Protein AF-A0A1Y6M2X5-F1 (afdb_monomer_lite)

Sequence (167 aa):
MFASGDGIFAQLPFIKSLTEDSKRAAIKTRRIKLVWQTEEYHGQLQQWMQSILDDEEVSLELLDISIHIPAEADESNLSKVVEVADSKVRKIGNRLKVIRDIPDVESYVQLEMKEPRRDVAVTVSGFEKLREEVRSQVLATGRLNVQLFELDFQPQRVFQHRGGTAA

Foldseek 3Di:
DEAEACLVVLCVVVVVVVQVCVLVVNDPQQADEYEYEYLADDDPNVVVVVVVLPPPSGDLRHAAYEYEHELPRDVVRVPDPDDDDPDQWDDDHSRYIYGHHDDPLLVVLVVVPPDVPDQEEAEYAEEPVRVVVNVVNQVVVVRPSYHYHYGPHHDYPPPPPPDPPDD

Structure (mmCIF, N/CA/C/O backbone):
data_AF-A0A1Y6M2X5-F1
#
_entry.id   AF-A0A1Y6M2X5-F1
#
loop_
_atom_site.group_PDB
_atom_site.id
_atom_site.type_symbol
_atom_site.label_atom_id
_atom_site.label_alt_id
_atom_site.label_comp_id
_atom_site.label_asym_id
_atom_site.label_entity_id
_atom_site.label_seq_id
_atom_site.pdbx_PDB_ins_code
_atom_site.Cartn_x
_atom_site.Cartn_y
_atom_site.Cartn_z
_atom_site.occupancy
_atom_site.B_iso_or_equiv
_atom_site.auth_seq_id
_atom_site.auth_comp_id
_atom_site.auth_asym_id
_atom_site.auth_atom_id
_atom_site.pdbx_PDB_model_num
ATOM 1 N N . MET A 1 1 ? -2.023 -0.230 0.788 1.00 97.62 1 MET A N 1
ATOM 2 C CA . MET A 1 1 ? -2.371 0.076 -0.614 1.00 97.62 1 MET A CA 1
ATOM 3 C C . MET A 1 1 ? -1.139 -0.198 -1.452 1.00 97.62 1 MET A C 1
ATOM 5 O O . MET A 1 1 ? -0.079 0.328 -1.128 1.00 97.62 1 MET A O 1
ATOM 9 N N . PHE A 1 2 ? -1.259 -1.043 -2.468 1.00 98.06 2 PHE A N 1
ATOM 10 C CA . PHE A 1 2 ? -0.166 -1.437 -3.351 1.00 98.06 2 PHE A CA 1
ATOM 11 C C . PHE A 1 2 ? -0.459 -0.986 -4.780 1.00 98.06 2 PHE A C 1
ATOM 13 O O . PHE A 1 2 ? -1.588 -1.126 -5.259 1.00 98.06 2 PHE A O 1
ATOM 20 N N . ALA A 1 3 ? 0.552 -0.458 -5.463 1.00 96.62 3 ALA A N 1
ATOM 21 C CA . ALA A 1 3 ? 0.432 -0.082 -6.859 1.00 96.62 3 ALA A CA 1
ATOM 22 C C . ALA A 1 3 ? 1.683 -0.395 -7.683 1.00 96.62 3 ALA A C 1
ATOM 24 O O . ALA A 1 3 ? 2.795 -0.363 -7.156 1.00 96.62 3 ALA A O 1
ATOM 25 N N . SER A 1 4 ? 1.508 -0.626 -8.986 1.00 94.50 4 SER A N 1
ATOM 26 C CA . SER A 1 4 ? 2.606 -0.579 -9.964 1.00 94.50 4 SER A CA 1
ATOM 27 C C . SER A 1 4 ? 2.268 0.354 -11.116 1.00 94.50 4 SER A C 1
ATOM 29 O O . SER A 1 4 ? 1.120 0.350 -11.544 1.00 94.50 4 SER A O 1
ATOM 31 N N . GLY A 1 5 ? 3.244 1.098 -11.645 1.00 90.44 5 GLY A N 1
ATOM 32 C CA . GLY A 1 5 ? 3.056 1.975 -12.809 1.00 90.44 5 GLY A CA 1
ATOM 33 C C . GLY A 1 5 ? 1.806 2.851 -12.666 1.00 90.44 5 GLY A C 1
ATOM 34 O O . GLY A 1 5 ? 1.569 3.409 -11.592 1.00 90.44 5 GLY A O 1
ATOM 35 N N . ASP A 1 6 ? 0.966 2.869 -13.702 1.00 90.25 6 ASP A N 1
ATOM 36 C CA . ASP A 1 6 ? -0.293 3.630 -13.753 1.00 90.25 6 ASP A CA 1
ATOM 37 C C . ASP A 1 6 ? -1.371 3.151 -12.772 1.00 90.25 6 ASP A C 1
ATOM 39 O O . ASP A 1 6 ? -2.362 3.842 -12.540 1.00 90.25 6 ASP A O 1
ATOM 43 N N . GLY A 1 7 ? -1.194 1.994 -12.130 1.00 93.44 7 GLY A N 1
ATOM 44 C CA . GLY A 1 7 ? -2.119 1.510 -11.103 1.00 93.44 7 GLY A CA 1
ATOM 45 C C . GLY A 1 7 ? -2.236 2.452 -9.899 1.00 93.44 7 GLY A C 1
ATOM 46 O O . GLY A 1 7 ? -3.212 2.406 -9.150 1.00 93.44 7 GLY A O 1
ATOM 47 N N . ILE A 1 8 ? -1.286 3.380 -9.740 1.00 92.50 8 ILE A N 1
ATOM 48 C CA . ILE A 1 8 ? -1.387 4.463 -8.762 1.00 92.50 8 ILE A CA 1
ATOM 49 C C . ILE A 1 8 ? -2.629 5.332 -8.986 1.00 92.50 8 ILE A C 1
ATOM 51 O O . ILE A 1 8 ? -3.266 5.719 -8.008 1.00 92.50 8 ILE A O 1
ATOM 55 N N . PHE A 1 9 ? -3.042 5.567 -10.238 1.00 90.12 9 PHE A N 1
ATOM 56 C CA . PHE A 1 9 ? -4.207 6.396 -10.566 1.00 90.12 9 PHE A CA 1
ATOM 57 C C . PHE A 1 9 ? -5.510 5.822 -10.013 1.00 90.12 9 PHE A C 1
ATOM 59 O O . PHE A 1 9 ? -6.383 6.581 -9.600 1.00 90.12 9 PHE A O 1
ATOM 66 N N . ALA A 1 10 ? -5.613 4.495 -9.910 1.00 93.25 10 ALA A N 1
ATOM 67 C CA . ALA A 1 10 ? -6.752 3.840 -9.277 1.00 93.25 10 ALA A CA 1
ATOM 68 C C . ALA A 1 10 ? -6.776 4.044 -7.752 1.00 93.25 10 ALA A C 1
ATOM 70 O O . ALA A 1 10 ? -7.839 4.002 -7.145 1.00 93.25 10 ALA A O 1
ATOM 71 N N . GLN A 1 11 ? -5.622 4.289 -7.122 1.00 93.75 11 GLN A N 1
ATOM 72 C CA . GLN A 1 11 ? -5.511 4.507 -5.677 1.00 93.75 11 GLN A CA 1
ATOM 73 C C . GLN A 1 11 ? -5.760 5.971 -5.277 1.00 93.75 11 GLN A C 1
ATOM 75 O O . GLN A 1 11 ? -6.217 6.227 -4.161 1.00 93.75 11 GLN A O 1
ATOM 80 N N . LEU A 1 12 ? -5.469 6.937 -6.161 1.00 90.31 12 LEU A N 1
ATOM 81 C CA . LEU A 1 12 ? -5.507 8.369 -5.825 1.00 90.31 12 LEU A CA 1
ATOM 82 C C . LEU A 1 12 ? -6.857 8.862 -5.286 1.00 90.31 12 LEU A C 1
ATOM 84 O O . LEU A 1 12 ? -6.844 9.581 -4.283 1.00 90.31 12 LEU A O 1
ATOM 88 N N . PRO A 1 13 ? -8.012 8.488 -5.874 1.00 89.81 13 PRO A N 1
ATOM 89 C CA . PRO A 1 13 ? -9.307 8.943 -5.373 1.00 89.81 13 PRO A CA 1
ATOM 90 C C . PRO A 1 13 ? -9.559 8.508 -3.926 1.00 89.81 13 PRO A C 1
ATOM 92 O O . PRO A 1 13 ? -10.070 9.290 -3.127 1.00 89.81 13 PRO A O 1
ATOM 95 N N . PHE A 1 14 ? -9.134 7.293 -3.562 1.00 91.31 14 PHE A N 1
ATOM 96 C CA . PHE A 1 14 ? -9.270 6.777 -2.201 1.00 91.31 14 PHE A CA 1
ATOM 97 C C . PHE A 1 14 ? -8.384 7.536 -1.220 1.00 91.31 14 PHE A C 1
ATOM 99 O O . PHE A 1 14 ? -8.848 7.900 -0.145 1.00 91.31 14 PHE A O 1
ATOM 106 N N . ILE A 1 15 ? -7.126 7.808 -1.587 1.00 90.56 15 ILE A N 1
ATOM 107 C CA . ILE A 1 15 ? -6.214 8.586 -0.735 1.00 90.56 15 ILE A CA 1
ATOM 108 C C . ILE A 1 15 ? -6.806 9.970 -0.484 1.00 90.56 15 ILE A C 1
ATOM 110 O O . ILE A 1 15 ? -6.900 10.372 0.670 1.00 90.56 15 ILE A O 1
ATOM 114 N N . LYS A 1 16 ? -7.268 10.650 -1.542 1.00 87.75 16 LYS A N 1
ATOM 115 C CA . LYS A 1 16 ? -7.876 11.978 -1.438 1.00 87.75 16 LYS A CA 1
ATOM 116 C C . LYS A 1 16 ? -9.102 11.978 -0.519 1.00 87.75 16 LYS A C 1
ATOM 118 O O . LYS A 1 16 ? -9.163 12.793 0.396 1.00 87.75 16 LYS A O 1
ATOM 123 N N . SER A 1 17 ? -10.036 11.044 -0.720 1.00 89.38 17 SER A N 1
ATOM 124 C CA . SER A 1 17 ? -11.224 10.922 0.138 1.00 89.38 17 SER A CA 1
ATOM 125 C C . SER A 1 17 ? -10.831 10.669 1.592 1.00 89.38 17 SER A C 1
ATOM 127 O O . SER A 1 17 ? -11.304 11.356 2.487 1.00 89.38 17 SER A O 1
ATOM 129 N N . LEU A 1 18 ? -9.909 9.733 1.843 1.00 90.69 18 LEU A N 1
ATOM 130 C CA . LEU A 1 18 ? -9.491 9.391 3.202 1.00 90.69 18 LEU A CA 1
ATOM 131 C C . LEU A 1 18 ? -8.777 10.552 3.904 1.00 90.69 18 LEU A C 1
ATOM 133 O O . LEU A 1 18 ? -8.978 10.756 5.100 1.00 90.69 18 LEU A O 1
ATOM 137 N N . THR A 1 19 ? -7.951 11.327 3.199 1.00 88.19 19 THR A N 1
ATOM 138 C CA . THR A 1 19 ? -7.301 12.499 3.797 1.00 88.19 19 THR A CA 1
ATOM 139 C C . THR A 1 19 ? -8.309 13.610 4.082 1.00 88.19 19 THR A C 1
ATOM 141 O O . THR A 1 19 ? -8.271 14.185 5.167 1.00 88.19 19 THR A O 1
ATOM 144 N N . GLU A 1 20 ? -9.247 13.880 3.169 1.00 87.50 20 GLU A N 1
ATOM 145 C CA . GLU A 1 20 ? -10.309 14.880 3.363 1.00 87.50 20 GLU A CA 1
ATOM 146 C C . GLU A 1 20 ? -11.259 14.506 4.511 1.00 87.50 20 GLU A C 1
ATOM 148 O O . GLU A 1 20 ? -11.556 15.336 5.375 1.00 87.50 20 GLU A O 1
ATOM 153 N N . ASP A 1 21 ? -11.691 13.249 4.574 1.00 88.62 21 ASP A N 1
ATOM 154 C CA . ASP A 1 21 ? -12.582 12.766 5.627 1.00 88.62 21 ASP A CA 1
ATOM 155 C C . ASP A 1 21 ? -11.877 12.710 6.988 1.00 88.62 21 ASP A C 1
ATOM 157 O O . ASP A 1 21 ? -12.491 12.983 8.025 1.00 88.62 21 ASP A O 1
ATOM 161 N N . SER A 1 22 ? -10.572 12.411 7.007 1.00 86.62 22 SER A N 1
ATOM 162 C CA . SER A 1 22 ? -9.781 12.447 8.239 1.00 86.62 22 SER A CA 1
ATOM 163 C C . SER A 1 22 ? -9.720 13.851 8.831 1.00 86.62 22 SER A C 1
ATOM 165 O O . SER A 1 22 ? -9.841 13.988 10.047 1.00 86.62 22 SER A O 1
ATOM 167 N N . LYS A 1 23 ? -9.567 14.894 8.004 1.00 85.88 23 LYS A N 1
ATOM 168 C CA . LYS A 1 23 ? -9.569 16.296 8.466 1.00 85.88 23 LYS A CA 1
ATOM 169 C C . LYS A 1 23 ? -10.883 16.675 9.147 1.00 85.88 23 LYS A C 1
ATOM 171 O O . LYS A 1 23 ? -10.901 17.469 10.081 1.00 85.88 23 LYS A O 1
ATOM 176 N N . ARG A 1 24 ? -11.990 16.073 8.706 1.00 86.44 24 ARG A N 1
ATOM 177 C CA . ARG A 1 24 ? -13.336 16.278 9.263 1.00 86.44 24 ARG A CA 1
ATOM 178 C C . ARG A 1 24 ? -13.648 15.370 10.458 1.00 86.44 24 ARG A C 1
ATOM 180 O O . ARG A 1 24 ? -14.779 15.391 10.936 1.00 86.44 24 ARG A O 1
ATOM 187 N N . ALA A 1 25 ? -12.691 14.555 10.912 1.00 81.81 25 ALA A N 1
ATOM 188 C CA . ALA A 1 25 ? -12.899 13.490 11.898 1.00 81.81 25 ALA A CA 1
ATOM 189 C C . ALA A 1 25 ? -14.045 12.521 11.524 1.00 81.81 25 ALA A C 1
ATOM 191 O O . ALA A 1 25 ? -14.693 11.937 12.393 1.00 81.81 25 ALA A O 1
ATOM 192 N N . ALA A 1 26 ? -14.297 12.345 10.222 1.00 83.50 26 ALA A N 1
ATOM 193 C CA . ALA A 1 26 ? -15.421 11.574 9.694 1.00 83.50 26 ALA A CA 1
ATOM 194 C C . ALA A 1 26 ? -15.099 10.082 9.488 1.00 83.50 26 ALA A C 1
ATOM 196 O O . ALA A 1 26 ? -15.998 9.287 9.216 1.00 83.50 26 ALA A O 1
ATOM 197 N N . ILE A 1 27 ? -13.833 9.678 9.637 1.00 85.12 27 ILE A N 1
ATOM 198 C CA . ILE A 1 27 ? -13.381 8.291 9.461 1.00 85.12 27 ILE A CA 1
ATOM 199 C C . ILE A 1 27 ? -12.566 7.794 10.653 1.00 85.12 27 ILE A C 1
ATOM 201 O O . ILE A 1 27 ? -11.961 8.560 11.397 1.00 85.12 27 ILE A O 1
ATOM 205 N N . LYS A 1 28 ? -12.518 6.466 10.808 1.00 86.19 28 LYS A N 1
ATOM 206 C CA . LYS A 1 28 ? -11.712 5.776 11.831 1.00 86.19 28 LYS A CA 1
ATOM 207 C C . LYS A 1 28 ? -10.322 5.364 11.336 1.00 86.19 28 LYS A C 1
ATOM 209 O O . LYS A 1 28 ? -9.555 4.792 12.110 1.00 86.19 28 LYS A O 1
ATOM 214 N N . THR A 1 29 ? -10.008 5.595 10.061 1.00 88.00 29 THR A N 1
ATOM 215 C CA . THR A 1 29 ? -8.720 5.225 9.465 1.00 88.00 29 THR A CA 1
ATOM 216 C C . THR A 1 29 ? -7.598 5.962 10.180 1.00 88.00 29 THR A C 1
ATOM 218 O O . THR A 1 29 ? -7.538 7.184 10.151 1.00 88.00 29 THR A O 1
ATOM 221 N N . ARG A 1 30 ? -6.710 5.208 10.833 1.00 87.12 30 ARG A N 1
ATOM 222 C CA . ARG A 1 30 ? -5.606 5.779 11.623 1.00 87.12 30 ARG A CA 1
ATOM 223 C C . ARG A 1 30 ? -4.314 5.937 10.836 1.00 87.12 30 ARG A C 1
ATOM 225 O O . ARG A 1 30 ? -3.503 6.783 11.175 1.00 87.12 30 ARG A O 1
ATOM 232 N N . ARG A 1 31 ? -4.108 5.088 9.828 1.00 91.38 31 ARG A N 1
ATOM 233 C CA . ARG A 1 31 ? -2.889 5.068 9.020 1.00 91.38 31 ARG A CA 1
ATOM 234 C C . ARG A 1 31 ? -3.139 4.413 7.669 1.00 91.38 31 ARG A C 1
ATOM 236 O O . ARG A 1 31 ? -3.794 3.374 7.585 1.00 91.38 31 ARG A O 1
ATOM 243 N N . ILE A 1 32 ? -2.562 5.020 6.646 1.00 93.44 32 ILE A N 1
ATOM 244 C CA . ILE A 1 32 ? -2.607 4.682 5.234 1.00 93.44 32 ILE A CA 1
ATOM 245 C C . ILE A 1 32 ? -1.164 4.454 4.810 1.00 93.44 32 ILE A C 1
ATOM 247 O O . ILE A 1 32 ? -0.337 5.367 4.820 1.00 93.44 32 ILE A O 1
ATOM 251 N N . LYS A 1 33 ? -0.864 3.212 4.434 1.00 95.31 33 LYS A N 1
ATOM 252 C CA . LYS A 1 33 ? 0.422 2.845 3.855 1.00 95.31 33 LYS A CA 1
ATOM 253 C C . LYS A 1 33 ? 0.266 2.665 2.352 1.00 95.31 33 LYS A C 1
ATOM 255 O O . LYS A 1 33 ? -0.435 1.744 1.920 1.00 95.31 33 LYS A O 1
ATOM 260 N N . LEU A 1 34 ? 0.919 3.519 1.569 1.00 95.75 34 LEU A N 1
ATOM 261 C CA . LEU A 1 34 ? 1.020 3.386 0.118 1.00 95.75 34 LEU A CA 1
ATOM 262 C C . LEU A 1 34 ? 2.400 2.837 -0.254 1.00 95.75 34 LEU A C 1
ATOM 264 O O . LEU A 1 34 ? 3.426 3.412 0.104 1.00 95.75 34 LEU A O 1
ATOM 268 N N . VAL A 1 35 ? 2.413 1.738 -1.000 1.00 96.88 35 VAL A N 1
ATOM 269 C CA . VAL A 1 35 ? 3.607 1.148 -1.607 1.00 96.88 35 VAL A CA 1
ATOM 270 C C . VAL A 1 35 ? 3.409 1.178 -3.115 1.00 96.88 35 VAL A C 1
ATOM 272 O O . VAL A 1 35 ? 2.483 0.552 -3.625 1.00 96.88 35 VAL A O 1
ATOM 275 N N . TRP A 1 36 ? 4.246 1.921 -3.827 1.00 95.12 36 TRP A N 1
ATOM 276 C CA . TRP A 1 36 ? 4.115 2.124 -5.265 1.00 95.12 36 TRP A CA 1
ATOM 277 C C . TRP A 1 36 ? 5.415 1.770 -5.975 1.00 95.12 36 TRP A C 1
ATOM 279 O O . TRP A 1 36 ? 6.442 2.392 -5.731 1.00 95.12 36 TRP A O 1
ATOM 289 N N . GLN A 1 37 ? 5.374 0.769 -6.848 1.00 93.75 37 GLN A N 1
ATOM 290 C CA . GLN A 1 37 ? 6.490 0.401 -7.709 1.00 93.75 37 GLN A CA 1
ATOM 291 C C . GLN A 1 37 ? 6.376 1.116 -9.058 1.00 93.75 37 GLN A C 1
ATOM 293 O O . GLN A 1 37 ? 5.393 0.928 -9.770 1.00 93.75 37 GLN A O 1
ATOM 298 N N . THR A 1 38 ? 7.377 1.893 -9.452 1.00 89.44 38 THR A N 1
ATOM 299 C CA . THR A 1 38 ? 7.361 2.600 -10.738 1.00 89.44 38 THR A CA 1
ATOM 300 C C . THR A 1 38 ? 8.758 2.734 -11.326 1.00 89.44 38 THR A C 1
ATOM 302 O O . THR A 1 38 ? 9.741 2.822 -10.595 1.00 89.44 38 THR A O 1
ATOM 305 N N . GLU A 1 39 ? 8.833 2.743 -12.653 1.00 83.75 39 GLU A N 1
ATOM 306 C CA . GLU A 1 39 ? 10.046 3.084 -13.408 1.00 83.75 39 GLU A CA 1
ATOM 307 C C . GLU A 1 39 ? 10.109 4.596 -13.683 1.00 83.75 39 GLU A C 1
ATOM 309 O O . GLU A 1 39 ? 11.180 5.148 -13.919 1.00 83.75 39 GLU A O 1
ATOM 314 N N . GLU A 1 40 ? 8.969 5.286 -13.574 1.00 72.00 40 GLU A N 1
ATOM 315 C CA . GLU A 1 40 ? 8.829 6.705 -13.875 1.00 72.00 40 GLU A CA 1
ATOM 316 C C . GLU A 1 40 ? 8.240 7.460 -12.676 1.00 72.00 40 GLU A C 1
ATOM 318 O O . GLU A 1 40 ? 7.159 7.142 -12.172 1.00 72.00 40 GLU A O 1
ATOM 323 N N . TYR A 1 41 ? 8.961 8.484 -12.215 1.00 69.62 41 TYR A N 1
ATOM 324 C CA . TYR A 1 41 ? 8.491 9.448 -11.219 1.00 69.62 41 TYR A CA 1
ATOM 325 C C . TYR A 1 41 ? 8.720 10.865 -11.751 1.00 69.62 41 TYR A C 1
ATOM 327 O O . TYR A 1 41 ? 9.746 11.487 -11.478 1.00 69.62 41 TYR A O 1
ATOM 335 N N . HIS A 1 42 ? 7.783 11.367 -12.559 1.00 67.69 42 HIS A N 1
ATOM 336 C CA . HIS A 1 42 ? 7.891 12.691 -13.178 1.00 67.69 42 HIS A CA 1
ATOM 337 C C . HIS A 1 42 ? 6.531 13.392 -13.329 1.00 67.69 42 HIS A C 1
ATOM 339 O O . HIS A 1 42 ? 5.466 12.828 -13.063 1.00 67.69 42 HIS A O 1
ATOM 345 N N . GLY A 1 43 ? 6.583 14.669 -13.717 1.00 70.88 43 GLY A N 1
ATOM 346 C CA . GLY A 1 43 ? 5.427 15.440 -14.175 1.00 70.88 43 GLY A CA 1
ATOM 347 C C . GLY A 1 43 ? 4.308 15.595 -13.141 1.00 70.88 43 GLY A C 1
ATOM 348 O O . GLY A 1 43 ? 4.531 16.022 -12.006 1.00 70.88 43 GLY A O 1
ATOM 349 N N . GLN A 1 44 ? 3.081 15.266 -13.556 1.00 69.25 44 GLN A N 1
ATOM 350 C CA . GLN A 1 44 ? 1.867 15.442 -12.748 1.00 69.25 44 GLN A CA 1
ATOM 351 C C . GLN A 1 44 ? 1.870 14.593 -11.471 1.00 69.25 44 GLN A C 1
ATOM 353 O O . GLN A 1 44 ? 1.347 15.030 -10.449 1.00 69.25 44 GLN A O 1
ATOM 358 N N . LEU A 1 45 ? 2.493 13.410 -11.494 1.00 72.75 45 LEU A N 1
ATOM 359 C CA . LEU A 1 45 ? 2.596 12.542 -10.318 1.00 72.75 45 LEU A CA 1
ATOM 360 C C . LEU A 1 45 ? 3.456 13.180 -9.230 1.00 72.75 45 LEU A C 1
ATOM 362 O O . LEU A 1 45 ? 3.095 13.128 -8.057 1.00 72.75 45 LEU A O 1
ATOM 366 N N . GLN A 1 46 ? 4.551 13.837 -9.615 1.00 75.19 46 GLN A N 1
ATOM 367 C CA . GLN A 1 46 ? 5.389 14.575 -8.676 1.00 75.19 46 GLN A CA 1
ATOM 368 C C . GLN A 1 46 ? 4.648 15.788 -8.100 1.00 75.19 46 GLN A C 1
ATOM 370 O O . GLN A 1 46 ? 4.714 16.017 -6.897 1.00 75.19 46 GLN A O 1
ATOM 375 N N . GLN A 1 47 ? 3.913 16.538 -8.929 1.00 77.88 47 GLN A N 1
ATOM 376 C CA . GLN A 1 47 ? 3.110 17.677 -8.466 1.00 77.88 47 GLN A CA 1
ATOM 377 C C . GLN A 1 47 ? 2.008 17.247 -7.493 1.00 77.88 47 GLN A C 1
ATOM 379 O O . GLN A 1 47 ? 1.833 17.863 -6.444 1.00 77.88 47 GLN A O 1
ATOM 384 N N . TRP A 1 48 ? 1.297 16.162 -7.807 1.00 77.94 48 TRP A N 1
ATOM 385 C CA . TRP A 1 48 ? 0.296 15.587 -6.915 1.00 77.94 48 TRP A CA 1
ATOM 386 C C . TRP A 1 48 ? 0.922 15.119 -5.598 1.00 77.94 48 TRP A C 1
ATOM 388 O O . TRP A 1 48 ? 0.430 15.470 -4.525 1.00 77.94 48 TRP A O 1
ATOM 398 N N . MET A 1 49 ? 2.039 14.390 -5.667 1.00 77.88 49 MET A N 1
ATOM 399 C CA . MET A 1 49 ? 2.758 13.929 -4.481 1.00 77.88 49 MET A CA 1
ATOM 400 C C . MET A 1 49 ? 3.155 15.114 -3.601 1.00 77.88 49 MET A C 1
ATOM 402 O O . MET A 1 49 ? 2.901 15.101 -2.402 1.00 77.88 49 MET A O 1
ATOM 406 N N . GLN A 1 50 ? 3.701 16.166 -4.211 1.00 79.38 50 GLN A N 1
ATOM 407 C CA . GLN A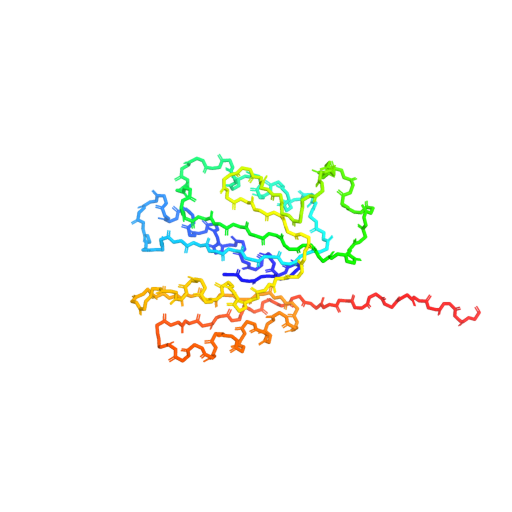 1 50 ? 4.086 17.386 -3.518 1.00 79.38 50 GLN A CA 1
ATOM 408 C C . GLN A 1 50 ? 2.881 18.051 -2.835 1.00 79.38 50 GLN A C 1
ATOM 410 O O . GLN A 1 50 ? 2.959 18.367 -1.655 1.00 79.38 50 GLN A O 1
ATOM 415 N N . SER A 1 51 ? 1.731 18.138 -3.516 1.00 80.62 51 SER A N 1
ATOM 416 C CA . SER A 1 51 ? 0.504 18.704 -2.933 1.00 80.62 51 SER A CA 1
ATOM 417 C C . SER A 1 51 ? 0.022 17.964 -1.682 1.00 80.62 51 SER A C 1
ATOM 419 O O . SER A 1 51 ? -0.495 18.584 -0.760 1.00 80.62 51 SER A O 1
ATOM 421 N N . ILE A 1 52 ? 0.231 16.646 -1.617 1.00 75.19 52 ILE A N 1
ATOM 422 C CA . ILE A 1 52 ? -0.105 15.836 -0.441 1.00 75.19 52 ILE A CA 1
ATOM 423 C C . ILE A 1 52 ? 0.946 15.968 0.657 1.00 75.19 52 ILE A C 1
ATOM 425 O O . ILE A 1 52 ? 0.614 15.877 1.839 1.00 75.19 52 ILE A O 1
ATOM 429 N N . LEU A 1 53 ? 2.218 16.126 0.296 1.00 75.88 53 LEU A N 1
ATOM 430 C CA . LEU A 1 53 ? 3.295 16.320 1.264 1.00 75.88 53 LEU A CA 1
ATOM 431 C C . LEU A 1 53 ? 3.204 17.679 1.958 1.00 75.88 53 LEU A C 1
ATOM 433 O O . LEU A 1 53 ? 3.490 17.746 3.151 1.00 75.88 53 LEU A O 1
ATOM 437 N N . ASP A 1 54 ? 2.761 18.704 1.233 1.00 79.62 54 ASP A N 1
ATOM 438 C CA . ASP A 1 54 ? 2.643 20.080 1.723 1.00 79.62 54 ASP A CA 1
ATOM 439 C C . ASP A 1 54 ? 1.344 20.333 2.509 1.00 79.62 54 ASP A C 1
ATOM 441 O O . ASP A 1 54 ? 1.169 21.393 3.104 1.00 79.62 54 ASP A O 1
ATOM 445 N N . ASP A 1 55 ? 0.424 19.365 2.543 1.00 80.50 55 ASP A N 1
ATOM 446 C CA . ASP A 1 55 ? -0.824 19.478 3.294 1.00 80.50 55 ASP A CA 1
ATOM 447 C C . ASP A 1 55 ? -0.578 19.276 4.804 1.00 80.50 55 ASP A C 1
ATOM 449 O O . ASP A 1 55 ? -0.502 18.141 5.302 1.00 80.50 55 ASP A O 1
ATOM 453 N N . GLU A 1 56 ? -0.422 20.390 5.526 1.00 78.31 56 GLU A N 1
ATOM 454 C CA . GLU A 1 56 ? -0.176 20.440 6.977 1.00 78.31 56 GLU A CA 1
ATOM 455 C C . GLU A 1 56 ? -1.375 19.973 7.817 1.00 78.31 56 GLU A C 1
ATOM 457 O O . GLU A 1 56 ? -1.197 19.526 8.950 1.00 78.31 56 GLU A O 1
ATOM 462 N N . GLU A 1 57 ? -2.595 20.024 7.273 1.00 81.06 57 GLU A N 1
ATOM 463 C CA . GLU A 1 57 ? -3.806 19.597 7.986 1.00 81.06 57 GLU A CA 1
ATOM 464 C C . GLU A 1 57 ? -3.929 18.068 8.059 1.00 81.06 57 GLU A C 1
ATOM 466 O O . GLU A 1 57 ? -4.649 17.522 8.898 1.00 81.06 57 GLU A O 1
ATOM 471 N N . VAL A 1 58 ? -3.241 17.349 7.170 1.00 79.19 58 VAL A N 1
ATOM 472 C CA . VAL A 1 58 ? -3.165 15.889 7.226 1.00 79.19 58 VAL A CA 1
ATOM 473 C C . VAL A 1 58 ? -2.228 15.487 8.368 1.00 79.19 58 VAL A C 1
ATOM 475 O O . VAL A 1 58 ? -1.080 15.914 8.435 1.00 79.19 58 VAL A O 1
ATOM 478 N N . SER A 1 59 ? -2.668 14.614 9.275 1.00 79.25 59 SER A N 1
ATOM 479 C CA . SER A 1 59 ? -1.765 14.115 10.322 1.00 79.25 59 SER A CA 1
ATOM 480 C C . SER A 1 59 ? -0.551 13.408 9.705 1.00 79.25 59 SER A C 1
ATOM 482 O O . SER A 1 59 ? -0.689 12.596 8.788 1.00 79.25 59 SER A O 1
ATOM 484 N N . LEU A 1 60 ? 0.650 13.683 10.226 1.00 76.12 60 LEU A N 1
ATOM 485 C CA . LEU A 1 60 ? 1.891 13.023 9.793 1.00 76.12 60 LEU A CA 1
ATOM 486 C C . LEU A 1 60 ? 1.836 11.497 9.946 1.00 76.12 60 LEU A C 1
ATOM 488 O O . LEU A 1 60 ? 2.490 10.783 9.194 1.00 76.12 60 LEU A O 1
ATOM 492 N N . GLU A 1 61 ? 1.042 11.000 10.891 1.00 82.69 61 GLU A N 1
ATOM 493 C CA . GLU A 1 61 ? 0.879 9.567 11.151 1.00 82.69 61 GLU A CA 1
ATOM 494 C C . GLU A 1 61 ? -0.142 8.906 10.215 1.00 82.69 61 GLU A C 1
ATOM 496 O O . GLU A 1 61 ? -0.148 7.680 10.067 1.00 82.69 61 GLU A O 1
ATOM 501 N N . LEU A 1 62 ? -0.993 9.708 9.561 1.00 89.12 62 LEU A N 1
ATOM 502 C CA . LEU A 1 62 ? -2.063 9.193 8.717 1.00 89.12 62 LEU A CA 1
ATOM 503 C C . LEU A 1 62 ? -1.527 8.614 7.413 1.00 89.12 62 LEU A C 1
ATOM 505 O O . LEU A 1 62 ? -2.068 7.616 6.960 1.00 89.12 62 LEU A O 1
ATOM 509 N N . LEU A 1 63 ? -0.513 9.214 6.789 1.00 90.62 63 LEU A N 1
ATOM 510 C CA . LEU A 1 63 ? -0.093 8.835 5.440 1.00 90.62 63 LEU A CA 1
ATOM 511 C C . LEU A 1 63 ? 1.415 8.610 5.350 1.00 90.62 63 LEU A C 1
ATOM 513 O O . LEU A 1 63 ? 2.211 9.504 5.617 1.00 90.62 63 LEU A O 1
ATOM 517 N N . ASP A 1 64 ? 1.785 7.412 4.908 1.00 91.75 64 ASP A N 1
ATOM 518 C CA . ASP A 1 64 ? 3.163 6.973 4.704 1.00 91.75 64 ASP A CA 1
ATOM 519 C C . ASP A 1 64 ? 3.288 6.357 3.299 1.00 91.75 64 ASP A C 1
ATOM 521 O O . ASP A 1 64 ? 2.620 5.373 2.968 1.00 91.75 64 ASP A O 1
ATOM 525 N N . ILE A 1 65 ? 4.143 6.943 2.463 1.00 91.81 65 ILE A N 1
ATOM 526 C CA . ILE A 1 65 ? 4.298 6.649 1.038 1.00 91.81 65 ILE A CA 1
ATOM 527 C C . ILE A 1 65 ? 5.695 6.098 0.774 1.00 91.81 65 ILE A C 1
ATOM 529 O O . ILE A 1 65 ? 6.710 6.662 1.176 1.00 91.81 65 ILE A O 1
ATOM 533 N N . SER A 1 66 ? 5.756 4.967 0.079 1.00 93.25 66 SER A N 1
ATOM 534 C CA . SER A 1 66 ? 6.995 4.292 -0.312 1.00 93.25 66 SER A CA 1
ATOM 535 C C . SER A 1 66 ? 7.009 4.069 -1.811 1.00 93.25 66 SER A C 1
ATOM 537 O O . SER A 1 66 ? 6.253 3.241 -2.311 1.00 93.25 66 SER A O 1
ATOM 539 N N . ILE A 1 67 ? 7.868 4.801 -2.511 1.00 91.56 67 ILE A N 1
ATOM 540 C CA . ILE A 1 67 ? 8.086 4.645 -3.946 1.00 91.56 67 ILE A CA 1
ATOM 541 C C . ILE A 1 67 ? 9.271 3.710 -4.144 1.00 91.56 67 ILE A C 1
ATOM 543 O O . ILE A 1 67 ? 10.352 3.957 -3.618 1.00 91.56 67 ILE A O 1
ATOM 547 N N . HIS A 1 68 ? 9.054 2.640 -4.889 1.00 92.06 68 HIS A N 1
ATOM 548 C CA . HIS A 1 68 ? 10.026 1.614 -5.220 1.00 92.06 68 HIS A CA 1
ATOM 549 C C . HIS A 1 68 ? 10.405 1.743 -6.691 1.00 92.06 68 HIS A C 1
ATOM 551 O O . HIS A 1 68 ? 9.564 1.556 -7.569 1.00 92.06 68 HIS A O 1
ATOM 557 N N . ILE A 1 69 ? 11.667 2.070 -6.947 1.00 87.25 69 ILE A N 1
ATOM 558 C CA . ILE A 1 69 ? 12.230 2.183 -8.290 1.00 87.25 69 ILE A CA 1
ATOM 559 C C . ILE A 1 69 ? 13.172 0.992 -8.481 1.00 87.25 69 ILE A C 1
ATOM 561 O O . ILE A 1 69 ? 14.179 0.916 -7.769 1.00 87.25 69 ILE A O 1
ATOM 565 N N . PRO A 1 70 ? 12.858 0.038 -9.377 1.00 85.56 70 PRO A N 1
ATOM 566 C CA . PRO A 1 70 ? 13.735 -1.098 -9.641 1.00 85.56 70 PRO A CA 1
ATOM 567 C C . PRO A 1 70 ? 15.133 -0.632 -10.064 1.00 85.56 70 PRO A C 1
ATOM 569 O O . PRO A 1 70 ? 15.260 0.337 -10.805 1.00 85.56 70 PRO A O 1
ATOM 572 N N . ALA A 1 71 ? 16.181 -1.333 -9.626 1.00 73.19 71 ALA A N 1
ATOM 573 C CA . ALA A 1 71 ? 17.565 -0.963 -9.941 1.00 73.19 71 ALA A CA 1
ATOM 574 C C . ALA A 1 71 ? 17.889 -1.007 -11.448 1.00 73.19 71 ALA A C 1
ATOM 576 O O . ALA A 1 71 ? 18.814 -0.340 -11.891 1.00 73.19 71 ALA A O 1
ATOM 577 N N . GLU A 1 72 ? 17.120 -1.776 -12.222 1.00 68.38 72 GLU A N 1
ATOM 578 C CA . GLU A 1 72 ? 17.248 -1.885 -13.681 1.00 68.38 72 GLU A CA 1
ATOM 579 C C . GLU A 1 72 ? 16.522 -0.760 -14.445 1.00 68.38 72 GLU A C 1
ATOM 581 O O . GLU A 1 72 ? 16.575 -0.725 -15.672 1.00 68.38 72 GLU A O 1
ATOM 586 N N . ALA A 1 73 ? 15.825 0.147 -13.747 1.00 63.44 73 ALA A N 1
ATOM 587 C CA . ALA A 1 73 ? 15.175 1.292 -14.376 1.00 63.44 73 ALA A CA 1
ATOM 588 C C . ALA A 1 73 ? 16.224 2.291 -14.900 1.00 63.44 73 ALA A C 1
ATOM 590 O O . ALA A 1 73 ? 17.208 2.588 -14.222 1.00 63.44 73 ALA A O 1
ATOM 591 N N . ASP A 1 74 ? 15.998 2.810 -16.108 1.00 56.72 74 ASP A N 1
ATOM 592 C CA . ASP A 1 74 ? 16.951 3.640 -16.849 1.00 56.72 74 ASP A CA 1
ATOM 593 C C . ASP A 1 74 ? 17.349 4.911 -16.065 1.00 56.72 74 ASP A C 1
ATOM 595 O O . ASP A 1 74 ? 16.514 5.769 -15.753 1.00 56.72 74 ASP A O 1
ATOM 599 N N . GLU A 1 75 ? 18.643 5.052 -15.748 1.00 54.09 75 GLU A N 1
ATOM 600 C CA . GLU A 1 75 ? 19.196 6.186 -14.990 1.00 54.09 75 GLU A CA 1
ATOM 601 C C . GLU A 1 75 ? 18.964 7.544 -15.679 1.00 54.09 75 GLU A C 1
ATOM 603 O O . GLU A 1 75 ? 18.944 8.594 -15.021 1.00 54.09 75 GLU A O 1
ATOM 608 N N . SER A 1 76 ? 18.722 7.537 -16.993 1.00 52.19 76 SER A N 1
ATOM 609 C CA . SER A 1 76 ? 18.413 8.732 -17.786 1.00 52.19 76 SER A CA 1
ATOM 610 C C . SER A 1 76 ? 17.035 9.346 -17.480 1.00 52.19 76 SER A C 1
ATOM 612 O O . SER A 1 76 ? 16.854 10.552 -17.644 1.00 52.19 76 SER A O 1
ATOM 614 N N . ASN A 1 77 ? 16.086 8.563 -16.950 1.00 50.00 77 ASN A N 1
ATOM 615 C CA . ASN A 1 77 ? 14.7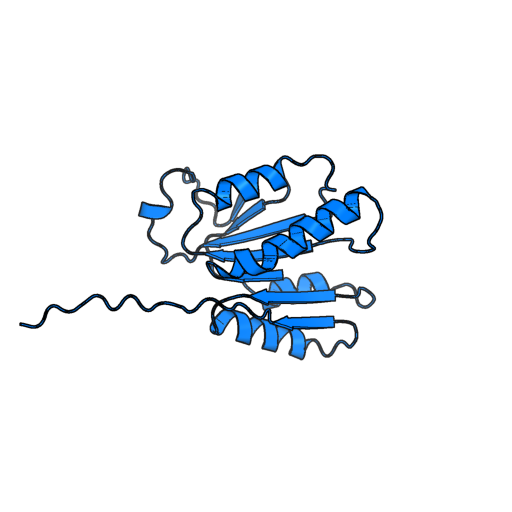67 9.052 -16.516 1.00 50.00 77 ASN A CA 1
ATOM 616 C C . ASN A 1 77 ? 14.745 9.483 -15.039 1.00 50.00 77 ASN A C 1
ATOM 618 O O . ASN A 1 77 ? 13.820 10.161 -14.589 1.00 50.00 77 ASN A O 1
ATOM 622 N N . LEU A 1 78 ? 15.783 9.123 -14.279 1.00 53.31 78 LEU A N 1
ATOM 623 C CA . LEU A 1 78 ? 15.969 9.500 -12.872 1.00 53.31 78 LEU A CA 1
ATOM 624 C C . LEU A 1 78 ? 16.692 10.850 -12.714 1.00 53.31 78 LEU A C 1
ATOM 626 O O . LEU A 1 78 ? 16.650 11.484 -11.650 1.00 53.31 78 LEU A O 1
ATOM 630 N N . SER A 1 79 ? 17.348 11.309 -13.780 1.00 45.81 79 SER A N 1
ATOM 631 C CA . SER A 1 79 ? 18.236 12.469 -13.810 1.00 45.81 79 SER A CA 1
ATOM 632 C C . SER A 1 79 ? 17.465 13.766 -14.070 1.00 45.81 79 SER A C 1
ATOM 634 O O . SER A 1 79 ? 17.449 14.310 -15.168 1.00 45.81 79 SER A O 1
ATOM 636 N N . LYS A 1 80 ? 16.823 14.272 -13.008 1.00 48.72 80 LYS A N 1
ATOM 637 C CA . LYS A 1 80 ? 16.565 15.715 -12.771 1.00 48.72 80 LYS A CA 1
ATOM 638 C C . LYS A 1 80 ? 16.049 16.026 -11.361 1.00 48.72 80 LYS A C 1
ATOM 640 O O . LYS A 1 80 ? 16.100 17.176 -10.946 1.00 48.72 80 LYS A O 1
ATOM 645 N N . VAL A 1 81 ? 15.596 15.020 -10.607 1.00 47.41 81 VAL A N 1
ATOM 646 C CA . VAL A 1 81 ? 15.069 15.195 -9.232 1.00 47.41 81 VAL A CA 1
ATOM 647 C C . VAL A 1 81 ? 15.979 14.550 -8.169 1.00 47.41 81 VAL A C 1
ATOM 649 O O . VAL A 1 81 ? 15.834 14.786 -6.965 1.00 47.41 81 VAL A O 1
ATOM 652 N N . VAL A 1 82 ? 16.943 13.724 -8.587 1.00 49.59 82 VAL A N 1
ATOM 653 C CA . VAL A 1 82 ? 17.702 12.835 -7.699 1.00 49.59 82 VAL A CA 1
ATOM 654 C C . VAL A 1 82 ? 19.198 13.126 -7.794 1.00 49.59 82 VAL A C 1
ATOM 656 O O . VAL A 1 82 ? 19.915 12.465 -8.536 1.00 49.59 82 VAL A O 1
ATOM 659 N N . GLU A 1 83 ? 19.677 1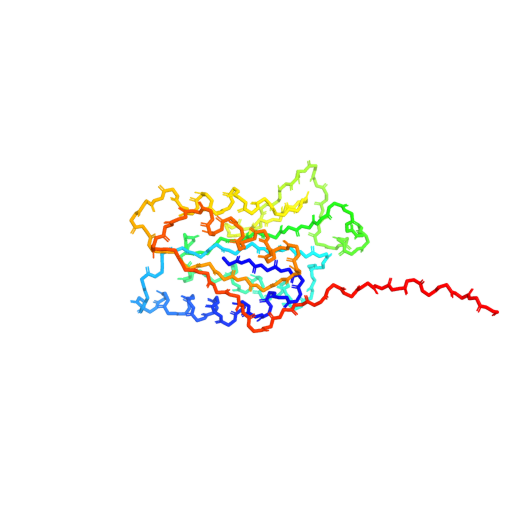4.113 -7.031 1.00 46.59 83 GLU A N 1
ATOM 660 C CA . GLU A 1 83 ? 21.110 14.197 -6.730 1.00 46.59 83 GLU A CA 1
ATOM 661 C C . GLU A 1 83 ? 21.521 12.971 -5.908 1.00 46.59 83 GLU A C 1
ATOM 663 O O . GLU A 1 83 ? 20.882 12.596 -4.919 1.00 46.59 83 GLU A O 1
ATOM 668 N N . VAL A 1 84 ? 22.554 12.305 -6.412 1.00 47.66 84 VAL A N 1
ATOM 669 C CA . VAL A 1 84 ? 23.047 11.006 -5.977 1.00 47.66 84 VAL A CA 1
ATOM 670 C C . VAL A 1 84 ? 23.872 11.187 -4.708 1.00 47.66 84 VAL A C 1
ATOM 672 O O . VAL A 1 84 ? 24.995 11.677 -4.747 1.00 47.66 84 VAL A O 1
ATOM 675 N N . ALA A 1 85 ? 23.317 10.747 -3.584 1.00 42.53 85 ALA A N 1
ATOM 676 C CA . ALA A 1 85 ? 24.098 10.259 -2.459 1.00 42.53 85 ALA A CA 1
ATOM 677 C C . ALA A 1 85 ? 23.765 8.771 -2.297 1.00 42.53 85 ALA A C 1
ATOM 679 O O . ALA A 1 85 ? 22.606 8.389 -2.437 1.00 42.53 85 ALA A O 1
ATOM 680 N N . ASP A 1 86 ? 24.790 7.970 -2.016 1.00 51.75 86 ASP A N 1
ATOM 681 C CA . ASP A 1 86 ? 24.944 6.500 -1.957 1.00 51.75 86 ASP A CA 1
ATOM 682 C C . ASP A 1 86 ? 23.915 5.672 -1.139 1.00 51.75 86 ASP A C 1
ATOM 684 O O . ASP A 1 86 ? 24.183 4.564 -0.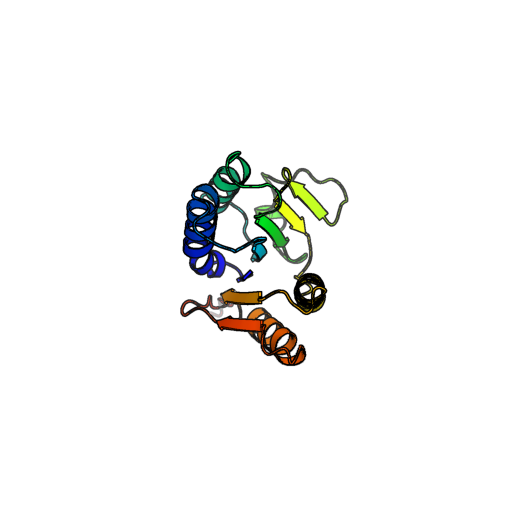679 1.00 51.75 86 ASP A O 1
ATOM 688 N N . SER A 1 87 ? 22.717 6.192 -0.885 1.00 57.56 87 SER A 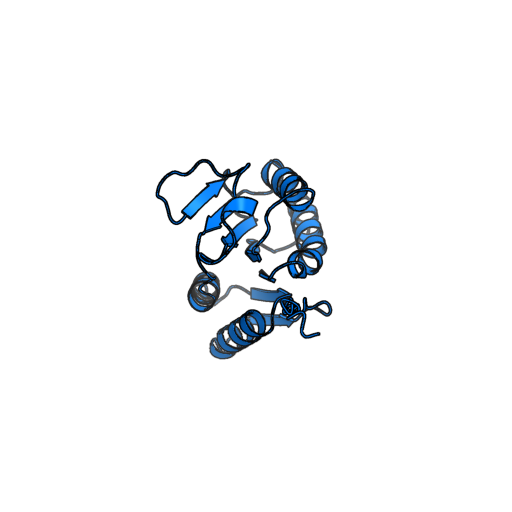N 1
ATOM 689 C CA . SER A 1 87 ? 21.728 5.593 0.009 1.00 57.56 87 SER A CA 1
ATOM 690 C C . SER A 1 87 ? 20.605 4.914 -0.779 1.00 57.56 87 SER A C 1
ATOM 692 O O . SER A 1 87 ? 19.846 5.556 -1.501 1.00 57.56 87 SER A O 1
ATOM 694 N N . LYS A 1 88 ? 20.435 3.600 -0.559 1.00 74.25 88 LYS A N 1
ATOM 695 C CA . LYS A 1 88 ? 19.331 2.764 -1.086 1.00 74.25 88 LYS A CA 1
ATOM 696 C C . LYS A 1 88 ? 17.933 3.338 -0.789 1.00 74.25 88 LYS A C 1
ATOM 698 O O . LYS A 1 88 ? 16.963 2.986 -1.459 1.00 74.25 88 LYS A O 1
ATOM 703 N N . VAL A 1 89 ? 17.828 4.212 0.215 1.00 79.56 89 VAL A N 1
ATOM 704 C CA . VAL A 1 89 ? 16.593 4.863 0.658 1.00 79.56 89 VAL A CA 1
ATOM 705 C C . VAL A 1 89 ? 16.821 6.365 0.810 1.00 79.56 89 VAL A C 1
ATOM 707 O O . VAL A 1 89 ? 17.665 6.781 1.599 1.00 79.56 89 VAL A O 1
ATOM 710 N N . ARG A 1 90 ? 16.003 7.177 0.139 1.00 79.06 90 ARG A N 1
ATOM 711 C CA . ARG A 1 90 ? 15.936 8.634 0.314 1.00 79.06 90 ARG A CA 1
ATOM 712 C C . ARG A 1 90 ? 14.591 9.017 0.919 1.00 79.06 90 ARG A C 1
ATOM 714 O O . ARG A 1 90 ? 13.552 8.608 0.411 1.00 79.06 90 ARG A O 1
ATOM 721 N N . LYS A 1 91 ? 14.592 9.824 1.979 1.00 80.12 91 LYS A N 1
ATOM 722 C CA . LYS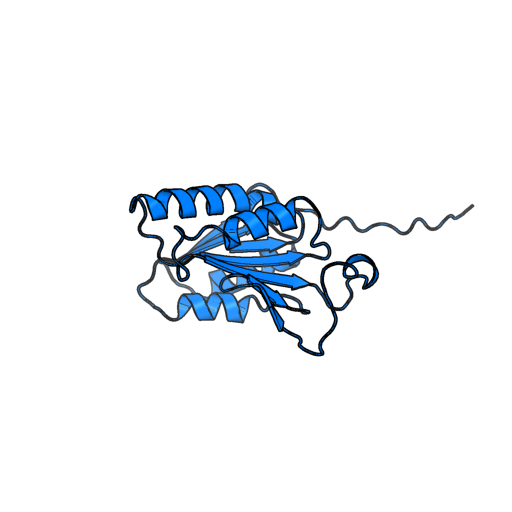 A 1 91 ? 13.368 10.429 2.528 1.00 80.12 91 LYS A CA 1
ATOM 723 C C . LYS A 1 91 ? 13.134 11.802 1.893 1.00 80.12 91 LYS A C 1
ATOM 725 O O . LYS A 1 91 ? 14.085 12.557 1.710 1.00 80.12 91 LYS A O 1
ATOM 730 N N . ILE A 1 92 ? 11.887 12.104 1.553 1.00 75.62 92 ILE A N 1
ATOM 731 C CA . ILE A 1 92 ? 11.426 13.399 1.048 1.00 75.62 92 ILE A CA 1
ATOM 732 C C . ILE A 1 92 ? 10.326 13.868 2.001 1.00 75.62 92 ILE A C 1
ATOM 734 O O . ILE A 1 92 ? 9.261 13.254 2.092 1.00 75.62 92 ILE A O 1
ATOM 738 N N . GLY A 1 93 ? 10.608 14.927 2.760 1.00 75.50 93 GLY A N 1
ATOM 739 C CA . GLY A 1 93 ? 9.757 15.325 3.881 1.00 75.50 93 GLY A CA 1
ATOM 740 C C . GLY A 1 93 ? 9.573 14.188 4.898 1.00 75.50 93 GLY A C 1
ATOM 741 O O . GLY A 1 93 ? 10.439 13.325 5.060 1.00 75.50 93 GLY A O 1
ATOM 742 N N . ASN A 1 94 ? 8.422 14.182 5.573 1.00 77.19 94 ASN A N 1
ATOM 743 C CA . ASN A 1 94 ? 8.133 13.232 6.656 1.00 77.19 94 ASN A CA 1
ATOM 744 C C . ASN A 1 94 ? 7.324 12.003 6.215 1.00 77.19 94 ASN A C 1
ATOM 746 O O . ASN A 1 94 ? 7.314 10.999 6.924 1.00 77.19 94 ASN A O 1
ATOM 750 N N . ARG A 1 95 ? 6.649 12.071 5.060 1.00 83.00 95 ARG A N 1
ATOM 751 C CA . ARG A 1 95 ? 5.680 11.052 4.619 1.00 83.00 95 ARG A CA 1
ATOM 752 C C . ARG A 1 95 ? 6.157 10.222 3.431 1.00 83.00 95 ARG A C 1
ATOM 754 O O . ARG A 1 95 ? 5.620 9.144 3.220 1.00 83.00 95 ARG A O 1
ATOM 761 N N . LEU A 1 96 ? 7.134 10.693 2.652 1.00 86.19 96 LEU A N 1
ATOM 762 C CA . LEU A 1 96 ? 7.578 10.021 1.432 1.00 86.19 96 LEU A CA 1
ATOM 763 C C . LEU A 1 96 ? 8.989 9.452 1.582 1.00 86.19 96 LEU A C 1
ATOM 765 O O . LEU A 1 96 ? 9.926 10.134 1.996 1.00 86.19 96 LEU A O 1
ATOM 769 N N . LYS A 1 97 ? 9.158 8.197 1.169 1.00 88.69 97 LYS A N 1
ATOM 770 C CA . LYS A 1 97 ? 10.465 7.587 0.927 1.00 88.69 97 LYS A CA 1
ATOM 771 C C . LYS A 1 97 ? 10.548 7.004 -0.478 1.00 88.69 97 LYS A C 1
ATOM 773 O O . LYS A 1 97 ? 9.608 6.370 -0.946 1.00 88.69 97 LYS A O 1
ATOM 778 N N . VAL A 1 98 ? 11.693 7.196 -1.117 1.00 86.31 98 VAL A N 1
ATOM 779 C CA . VAL A 1 98 ? 12.064 6.599 -2.401 1.00 86.31 98 VAL A CA 1
ATOM 780 C C . VAL A 1 98 ? 13.118 5.530 -2.133 1.00 86.31 98 VAL A C 1
ATOM 782 O O . VAL A 1 98 ? 14.093 5.784 -1.428 1.00 86.31 98 VAL A O 1
ATOM 785 N N . ILE A 1 99 ? 12.901 4.328 -2.654 1.00 89.06 99 ILE A N 1
ATOM 786 C CA . ILE A 1 99 ? 13.700 3.130 -2.404 1.00 89.06 99 ILE A CA 1
ATOM 787 C C . ILE A 1 99 ? 14.138 2.569 -3.755 1.00 89.06 99 ILE A C 1
ATOM 789 O O . ILE A 1 99 ? 13.294 2.304 -4.610 1.00 89.06 99 ILE A O 1
ATOM 793 N N . ARG A 1 100 ? 15.446 2.374 -3.947 1.00 85.88 100 ARG A N 1
ATOM 794 C CA . ARG A 1 100 ? 16.002 1.740 -5.155 1.00 85.88 100 ARG A CA 1
ATOM 795 C C . ARG A 1 100 ? 15.997 0.220 -5.018 1.00 85.88 100 ARG A C 1
ATOM 797 O O . ARG A 1 100 ? 17.035 -0.395 -4.787 1.00 85.88 100 ARG A O 1
ATOM 804 N N . ASP A 1 101 ? 14.803 -0.358 -5.036 1.00 86.88 101 ASP A N 1
ATOM 805 C CA . ASP A 1 101 ? 14.580 -1.802 -4.995 1.00 86.88 101 ASP A CA 1
ATOM 806 C C . ASP A 1 101 ? 13.128 -2.126 -5.363 1.00 86.88 101 ASP A C 1
ATOM 808 O O . ASP A 1 101 ? 12.256 -1.256 -5.291 1.00 86.88 101 ASP A O 1
ATOM 812 N N . ILE A 1 102 ? 12.846 -3.390 -5.665 1.00 90.00 102 ILE A N 1
ATOM 813 C CA . ILE A 1 102 ? 11.474 -3.900 -5.713 1.00 90.00 102 ILE A CA 1
ATOM 814 C C . ILE A 1 102 ? 10.854 -3.925 -4.301 1.00 90.00 102 ILE A C 1
ATOM 816 O O . ILE A 1 102 ? 11.574 -4.005 -3.302 1.00 90.00 102 ILE A O 1
ATOM 820 N N . PRO A 1 103 ? 9.523 -3.798 -4.174 1.00 93.88 103 PRO A N 1
ATOM 821 C CA . PRO A 1 103 ? 8.870 -3.844 -2.872 1.00 93.88 103 PRO A CA 1
ATOM 822 C C . PRO A 1 103 ? 8.900 -5.254 -2.274 1.00 93.88 103 PRO A C 1
ATOM 824 O O . PRO A 1 103 ? 8.409 -6.199 -2.884 1.00 93.88 103 PRO A O 1
ATOM 827 N N . ASP A 1 104 ? 9.393 -5.368 -1.042 1.00 94.81 104 ASP A N 1
ATOM 828 C CA . ASP A 1 104 ? 9.187 -6.546 -0.195 1.00 94.81 104 ASP A CA 1
ATOM 829 C C . ASP A 1 104 ? 7.768 -6.497 0.393 1.00 94.81 104 ASP A C 1
ATOM 831 O O . ASP A 1 104 ? 7.494 -5.830 1.399 1.00 94.81 104 ASP A O 1
ATOM 835 N N . VAL A 1 105 ? 6.838 -7.146 -0.305 1.00 96.44 105 VAL A N 1
ATOM 836 C CA . VAL A 1 105 ? 5.414 -7.155 0.042 1.00 96.44 105 VAL A CA 1
ATOM 837 C C . VAL A 1 105 ? 5.172 -7.835 1.385 1.00 96.44 105 VAL A C 1
ATOM 839 O O . VAL A 1 105 ? 4.366 -7.331 2.170 1.00 96.44 105 VAL A O 1
ATOM 842 N N . GLU A 1 106 ? 5.868 -8.939 1.666 1.00 95.38 106 GLU A N 1
ATOM 843 C CA . GLU A 1 106 ? 5.732 -9.682 2.919 1.00 95.38 106 GLU A CA 1
ATOM 844 C C . GLU A 1 106 ? 6.040 -8.776 4.108 1.00 95.38 106 GLU A C 1
ATOM 846 O O . GLU A 1 106 ? 5.201 -8.622 5.000 1.00 95.38 106 GLU A O 1
ATOM 851 N N . SER A 1 107 ? 7.185 -8.089 4.079 1.00 94.56 107 SER A N 1
ATOM 852 C CA . SER A 1 107 ? 7.571 -7.161 5.143 1.00 94.56 107 SER A CA 1
ATOM 853 C C . SER A 1 107 ? 6.534 -6.058 5.360 1.00 94.56 107 SER A C 1
ATOM 855 O O . SER A 1 107 ? 6.224 -5.716 6.505 1.00 94.56 107 SER A O 1
ATOM 857 N N . TYR A 1 108 ? 5.964 -5.495 4.287 1.00 95.00 108 TYR A N 1
ATOM 858 C CA . TYR A 1 108 ? 4.925 -4.468 4.412 1.00 95.00 108 TYR A CA 1
ATOM 859 C C . TYR A 1 108 ? 3.631 -5.009 5.015 1.00 95.00 108 TYR A C 1
ATOM 861 O O . TYR A 1 108 ? 3.059 -4.361 5.894 1.00 95.00 108 TYR A O 1
ATOM 869 N N . VAL A 1 109 ? 3.169 -6.178 4.565 1.00 93.25 109 VAL A N 1
ATOM 870 C CA . VAL A 1 109 ? 1.962 -6.805 5.112 1.00 93.25 109 VAL A CA 1
ATOM 871 C C . VAL A 1 109 ? 2.192 -7.147 6.582 1.00 93.25 109 VAL A C 1
ATOM 873 O O . VAL A 1 109 ? 1.434 -6.688 7.431 1.00 93.25 109 VAL A O 1
ATOM 876 N N . GLN A 1 110 ? 3.271 -7.856 6.919 1.00 91.69 110 GLN A N 1
ATOM 877 C CA . GLN A 1 110 ? 3.565 -8.248 8.299 1.00 91.69 110 GLN A CA 1
ATOM 878 C C . GLN A 1 110 ? 3.682 -7.049 9.244 1.00 91.69 110 GLN A C 1
ATOM 880 O O . GLN A 1 110 ? 3.181 -7.114 10.367 1.00 91.69 110 GLN A O 1
ATOM 885 N N . LEU A 1 111 ? 4.291 -5.940 8.801 1.00 91.19 111 LEU A N 1
ATOM 886 C CA . LEU A 1 111 ? 4.400 -4.720 9.603 1.00 91.19 111 LEU A CA 1
ATOM 887 C C . LEU A 1 111 ? 3.024 -4.174 10.004 1.00 91.19 111 LEU A C 1
ATOM 889 O O . LEU A 1 111 ? 2.820 -3.843 11.171 1.00 91.19 111 LEU A O 1
ATOM 893 N N . GLU A 1 112 ? 2.085 -4.097 9.060 1.00 89.25 112 GLU A N 1
ATOM 894 C CA . GLU A 1 112 ? 0.733 -3.596 9.334 1.00 89.25 112 GLU A CA 1
ATOM 895 C C . GLU A 1 112 ? -0.126 -4.613 10.100 1.00 89.25 112 GLU A C 1
ATOM 897 O O . GLU A 1 112 ? -1.049 -4.222 10.816 1.00 89.25 112 GLU A O 1
ATOM 902 N N . MET A 1 113 ? 0.221 -5.902 10.034 1.00 87.75 113 MET A N 1
ATOM 903 C CA . MET A 1 113 ? -0.446 -6.970 10.782 1.00 87.75 113 MET A CA 1
ATOM 904 C C . MET A 1 113 ? 0.096 -7.182 12.202 1.00 87.75 113 MET A C 1
ATOM 906 O O . MET A 1 113 ? -0.440 -8.027 12.920 1.00 87.75 113 MET A O 1
ATOM 910 N N . LYS A 1 114 ? 1.099 -6.422 12.665 1.00 86.25 114 LYS A N 1
ATOM 911 C CA . LYS A 1 114 ? 1.637 -6.565 14.035 1.00 86.25 114 LYS A CA 1
ATOM 912 C C . LYS A 1 114 ? 0.580 -6.387 15.126 1.00 86.25 114 LYS A C 1
ATOM 914 O O . LYS A 1 114 ? 0.703 -6.969 16.200 1.00 86.25 114 LYS A O 1
ATOM 919 N N . GLU A 1 115 ? -0.464 -5.607 14.856 1.00 86.00 115 GLU A N 1
ATOM 920 C CA . GLU A 1 115 ? -1.569 -5.389 15.786 1.00 86.00 115 GLU A CA 1
ATOM 921 C C . GLU A 1 115 ? -2.743 -6.346 15.489 1.00 86.00 115 GLU A C 1
ATOM 923 O O . GLU A 1 115 ? -3.461 -6.175 14.496 1.00 86.00 115 GLU A O 1
ATOM 928 N N . PRO A 1 116 ? -3.008 -7.354 16.345 1.00 81.12 116 PRO A N 1
ATOM 929 C CA . PRO A 1 116 ? -3.995 -8.402 16.067 1.00 81.12 116 PRO A CA 1
ATOM 930 C C . PRO A 1 116 ? -5.455 -7.917 16.086 1.00 81.12 116 PRO A C 1
ATOM 932 O O . PRO A 1 116 ? -6.332 -8.591 15.557 1.00 81.12 116 PRO A O 1
ATOM 935 N N . ARG A 1 117 ? -5.733 -6.747 16.673 1.00 85.81 117 ARG A N 1
ATOM 936 C CA . ARG A 1 117 ? -7.091 -6.176 16.774 1.00 85.81 117 ARG A CA 1
ATOM 937 C C . ARG A 1 117 ? -7.399 -5.111 15.724 1.00 85.81 117 ARG A C 1
ATOM 939 O O . ARG A 1 117 ? -8.508 -4.591 15.704 1.00 85.81 117 ARG A O 1
ATOM 946 N N . ARG A 1 118 ? -6.420 -4.737 14.902 1.00 88.25 118 ARG A N 1
ATOM 947 C CA . ARG A 1 118 ? -6.573 -3.667 13.919 1.00 88.25 118 ARG A CA 1
ATOM 948 C C . ARG A 1 118 ? -7.215 -4.210 12.651 1.00 88.25 118 ARG A C 1
ATOM 950 O O . ARG A 1 118 ? -6.663 -5.132 12.056 1.00 88.25 118 ARG A O 1
ATOM 957 N N . ASP A 1 119 ? -8.344 -3.637 12.248 1.00 92.88 119 ASP A N 1
ATOM 958 C CA . ASP A 1 119 ? -8.960 -3.925 10.952 1.00 92.88 119 ASP A CA 1
ATOM 959 C C . ASP A 1 119 ? -8.095 -3.342 9.831 1.00 92.88 119 ASP A C 1
ATOM 961 O O . ASP A 1 119 ? -7.685 -2.176 9.894 1.00 92.88 119 ASP A O 1
ATOM 965 N N . VAL A 1 120 ? -7.789 -4.157 8.821 1.00 94.56 120 VAL A N 1
ATOM 966 C CA . VAL A 1 120 ? -6.897 -3.769 7.724 1.00 94.56 120 VAL A CA 1
ATOM 967 C C . VAL A 1 120 ? -7.566 -4.016 6.380 1.00 94.56 120 VAL A C 1
ATOM 969 O O . VAL A 1 120 ? -7.935 -5.137 6.046 1.00 94.56 120 VAL A O 1
ATOM 972 N N . ALA A 1 121 ? -7.658 -2.961 5.576 1.00 95.56 121 ALA A N 1
ATOM 973 C CA . ALA A 1 121 ? -7.992 -3.059 4.164 1.00 95.56 121 ALA A CA 1
ATOM 974 C C . ALA A 1 121 ? -6.706 -2.982 3.333 1.00 95.56 121 ALA A C 1
ATOM 976 O O . ALA A 1 121 ? -5.919 -2.038 3.452 1.00 95.56 121 ALA A O 1
ATOM 977 N N . VAL A 1 122 ? -6.497 -3.974 2.475 1.00 97.19 122 VAL A N 1
ATOM 978 C CA . VAL A 1 122 ? -5.396 -4.026 1.520 1.00 97.19 122 VAL A CA 1
ATOM 979 C C . VAL A 1 122 ? -5.976 -3.854 0.129 1.00 97.19 122 VAL A C 1
ATOM 981 O O . VAL A 1 122 ? -6.721 -4.699 -0.343 1.00 97.19 122 VAL A O 1
ATOM 984 N N . THR A 1 123 ? -5.629 -2.759 -0.537 1.00 98.00 123 THR A N 1
ATOM 985 C CA . THR A 1 123 ? -5.973 -2.538 -1.945 1.00 98.00 123 THR A CA 1
ATOM 986 C C . THR A 1 123 ? -4.767 -2.820 -2.833 1.00 98.00 123 THR A C 1
ATOM 988 O O . THR A 1 123 ? -3.633 -2.533 -2.427 1.00 98.00 123 THR A O 1
ATOM 991 N N . VAL A 1 124 ? -4.989 -3.327 -4.048 1.00 98.19 124 VAL A N 1
ATOM 992 C CA . VAL A 1 124 ? -3.933 -3.475 -5.059 1.00 98.19 124 VAL A CA 1
ATOM 993 C C . VAL A 1 124 ? -4.408 -3.106 -6.467 1.00 98.19 124 VAL A C 1
ATOM 995 O O . VAL A 1 124 ? -5.467 -3.539 -6.923 1.00 98.19 124 VAL A O 1
ATOM 998 N N . SER A 1 125 ? -3.600 -2.296 -7.154 1.00 97.69 125 SER A N 1
ATOM 999 C CA . SER A 1 125 ? -3.715 -2.032 -8.593 1.00 97.69 125 SER A CA 1
ATOM 1000 C C . SER A 1 125 ? -2.323 -2.013 -9.220 1.00 97.69 125 SER A C 1
ATOM 1002 O O . SER A 1 125 ? -1.570 -1.062 -9.038 1.00 97.69 125 SER A O 1
ATOM 1004 N N . GLY A 1 126 ? -1.913 -3.083 -9.889 1.00 96.00 126 GLY A N 1
ATOM 1005 C CA . GLY A 1 126 ? -0.536 -3.225 -10.353 1.00 96.00 126 GLY A CA 1
ATOM 1006 C C . GLY A 1 126 ? -0.330 -4.379 -11.320 1.00 96.00 126 GLY A C 1
ATOM 1007 O O . GLY A 1 126 ? -1.266 -5.087 -11.694 1.00 96.00 126 GLY A O 1
ATOM 1008 N N . PHE A 1 127 ? 0.927 -4.577 -11.712 1.00 94.94 127 PHE A N 1
ATOM 1009 C CA . PHE A 1 127 ? 1.301 -5.680 -12.589 1.00 94.94 127 PHE A CA 1
ATOM 1010 C C . PHE A 1 127 ? 1.003 -7.024 -11.922 1.00 94.94 127 PHE A C 1
ATOM 1012 O O . PHE A 1 127 ? 1.004 -7.136 -10.695 1.00 94.94 127 PHE A O 1
ATOM 1019 N N . GLU A 1 128 ? 0.786 -8.052 -12.739 1.00 94.50 128 GLU A N 1
ATOM 1020 C CA . GLU A 1 128 ? 0.415 -9.400 -12.295 1.00 94.50 128 GLU A CA 1
ATOM 1021 C C . GLU A 1 128 ? 1.277 -9.916 -11.140 1.00 94.50 128 GLU A C 1
ATOM 1023 O O . GLU A 1 128 ? 0.726 -10.244 -10.093 1.00 94.50 128 GLU A O 1
ATOM 1028 N N . LYS A 1 129 ? 2.609 -9.837 -11.261 1.00 93.44 129 LYS A N 1
ATOM 1029 C CA . LYS A 1 129 ? 3.536 -10.265 -10.203 1.00 93.44 129 LYS A CA 1
ATOM 1030 C C . LYS A 1 129 ? 3.252 -9.600 -8.849 1.00 93.44 129 LYS A C 1
ATOM 1032 O O . LYS A 1 129 ? 3.189 -10.287 -7.836 1.00 93.44 129 LYS A O 1
ATOM 1037 N N . LEU A 1 130 ? 3.047 -8.277 -8.817 1.00 95.38 130 LEU A N 1
ATOM 1038 C CA . LEU A 1 130 ? 2.742 -7.572 -7.566 1.00 95.38 130 LEU A CA 1
ATOM 1039 C C . LEU A 1 130 ? 1.386 -8.018 -7.002 1.00 95.38 130 LEU A C 1
ATOM 1041 O O . LEU A 1 130 ? 1.251 -8.180 -5.793 1.00 95.38 130 LEU A O 1
ATOM 1045 N N . ARG A 1 131 ? 0.379 -8.221 -7.859 1.00 96.69 131 ARG A N 1
ATOM 1046 C CA . ARG A 1 131 ? -0.962 -8.648 -7.426 1.00 96.69 131 ARG A CA 1
ATOM 1047 C C . ARG A 1 131 ? -0.956 -10.041 -6.836 1.00 96.69 131 ARG A C 1
ATOM 1049 O O . ARG A 1 131 ? -1.549 -10.247 -5.783 1.00 96.69 131 ARG A O 1
ATOM 1056 N N . GLU A 1 132 ? -0.304 -10.981 -7.507 1.00 96.75 132 GLU A N 1
ATOM 1057 C CA . GLU A 1 132 ? -0.176 -12.355 -7.032 1.00 96.75 132 GLU A CA 1
ATOM 1058 C C . GLU A 1 132 ? 0.540 -12.406 -5.692 1.00 96.75 132 GLU A C 1
ATOM 1060 O O . GLU A 1 132 ? 0.071 -13.073 -4.771 1.00 96.75 132 GLU A O 1
ATOM 1065 N N . GLU A 1 133 ? 1.618 -11.639 -5.552 1.00 97.19 133 GLU A N 1
ATOM 1066 C CA . GLU A 1 133 ? 2.376 -11.587 -4.314 1.00 97.19 133 GLU A CA 1
ATOM 1067 C C . GLU A 1 133 ? 1.574 -10.942 -3.175 1.00 97.19 133 GLU A C 1
ATOM 1069 O O . GLU A 1 133 ? 1.460 -11.531 -2.102 1.00 97.19 133 GLU A O 1
ATOM 1074 N N . VAL A 1 134 ? 0.904 -9.806 -3.410 1.00 97.69 134 VAL A N 1
ATOM 1075 C CA . VAL A 1 134 ? -0.005 -9.195 -2.419 1.00 97.69 134 VAL A CA 1
ATOM 1076 C C . VAL A 1 134 ? -1.126 -10.157 -2.031 1.00 97.69 134 VAL A C 1
ATOM 1078 O O . VAL A 1 134 ? -1.400 -10.323 -0.842 1.00 97.69 134 VAL A O 1
ATOM 1081 N N . ARG A 1 135 ? -1.754 -10.822 -3.005 1.00 97.69 135 ARG A N 1
ATOM 1082 C CA . ARG A 1 135 ? -2.818 -11.799 -2.755 1.00 97.69 135 ARG A CA 1
ATOM 1083 C C . ARG A 1 135 ? -2.313 -12.947 -1.891 1.00 97.69 135 ARG A C 1
ATOM 1085 O O . ARG A 1 135 ? -2.929 -13.247 -0.873 1.00 97.69 135 ARG A O 1
ATOM 1092 N N . SER A 1 136 ? -1.188 -13.549 -2.268 1.00 97.38 136 SER A N 1
ATOM 1093 C CA . SER A 1 136 ? -0.570 -14.649 -1.529 1.00 97.38 136 SER A CA 1
ATOM 1094 C C . SER A 1 136 ? -0.266 -14.246 -0.086 1.00 97.38 136 SER A C 1
ATOM 1096 O O . SER A 1 136 ? -0.686 -14.930 0.844 1.00 97.38 136 SER A O 1
ATOM 1098 N N . GLN A 1 137 ? 0.385 -13.096 0.113 1.00 96.75 137 GLN A N 1
ATOM 1099 C CA . GLN A 1 137 ? 0.778 -12.622 1.440 1.00 96.75 137 GLN A CA 1
ATOM 1100 C C . GLN A 1 137 ? -0.425 -12.270 2.321 1.00 96.75 137 GLN A C 1
ATOM 1102 O O . GLN A 1 137 ? -0.432 -12.591 3.507 1.00 96.75 137 GLN A O 1
ATOM 1107 N N . VAL A 1 138 ? -1.474 -11.658 1.763 1.00 95.25 138 VAL A N 1
ATOM 1108 C CA . VAL A 1 138 ? -2.693 -11.345 2.525 1.00 95.25 138 VAL A CA 1
ATOM 1109 C C . VAL A 1 138 ? -3.454 -12.614 2.903 1.00 95.25 138 VAL A C 1
ATOM 1111 O O . VAL A 1 138 ? -3.857 -12.751 4.059 1.00 95.25 138 VAL A O 1
ATOM 1114 N N . LEU A 1 139 ? -3.614 -13.565 1.980 1.00 93.88 139 LEU A N 1
ATOM 1115 C CA . LEU A 1 139 ? -4.283 -14.838 2.267 1.00 93.88 139 LEU A CA 1
ATOM 1116 C C . LEU A 1 139 ? -3.511 -15.667 3.302 1.00 93.88 139 LEU A C 1
ATOM 1118 O O . LEU A 1 139 ? -4.127 -16.242 4.200 1.00 93.88 139 LEU A O 1
ATOM 1122 N N . ALA A 1 140 ? -2.176 -15.662 3.237 1.00 94.19 140 ALA A N 1
ATOM 1123 C CA . ALA A 1 140 ? -1.312 -16.345 4.197 1.00 94.19 140 ALA A CA 1
ATOM 1124 C C . ALA A 1 140 ? -1.475 -15.830 5.637 1.00 94.19 140 ALA A C 1
ATOM 1126 O O . ALA A 1 140 ? -1.172 -16.559 6.580 1.00 94.19 140 ALA A O 1
ATOM 1127 N N . THR A 1 141 ? -2.000 -14.613 5.839 1.00 90.50 141 THR A N 1
ATOM 1128 C CA . THR A 1 141 ? -2.279 -14.113 7.194 1.00 90.50 141 THR A CA 1
ATOM 1129 C C . THR A 1 141 ? -3.362 -14.920 7.912 1.00 90.50 141 THR A C 1
ATOM 1131 O O . THR A 1 141 ? -3.352 -14.975 9.140 1.00 90.50 141 THR A O 1
ATOM 1134 N N . GLY A 1 142 ? -4.323 -15.505 7.181 1.00 87.56 142 GLY A N 1
ATOM 1135 C CA . GLY A 1 142 ? -5.463 -16.232 7.753 1.00 87.56 142 GLY A CA 1
ATOM 1136 C C . GLY A 1 142 ? -6.376 -15.395 8.663 1.00 87.56 142 GLY A C 1
ATOM 1137 O O . GLY A 1 142 ? -7.194 -15.947 9.399 1.00 87.56 142 GLY A O 1
ATOM 1138 N N . ARG A 1 143 ? -6.237 -14.063 8.660 1.00 88.81 143 ARG A N 1
ATOM 1139 C CA . ARG A 1 143 ? -6.944 -13.167 9.580 1.00 88.81 143 ARG A CA 1
ATOM 1140 C C . ARG A 1 143 ? -8.278 -12.709 9.001 1.00 88.81 143 ARG A C 1
ATOM 1142 O O . ARG A 1 143 ? -8.323 -12.087 7.948 1.00 88.81 143 ARG A O 1
ATOM 1149 N N . LEU A 1 144 ? -9.359 -12.915 9.755 1.00 88.50 144 LEU A N 1
ATOM 1150 C CA . LEU A 1 144 ? -10.712 -12.482 9.366 1.00 88.50 144 LEU A CA 1
ATOM 1151 C C . LEU A 1 144 ? -10.884 -10.957 9.328 1.00 88.50 144 LEU A C 1
ATOM 1153 O O . LEU A 1 144 ? -11.784 -10.452 8.666 1.00 88.50 144 LEU A O 1
ATOM 1157 N N . ASN A 1 145 ? -10.038 -10.224 10.050 1.00 91.56 145 ASN A N 1
ATOM 1158 C CA . ASN A 1 145 ? -10.088 -8.768 10.129 1.00 91.56 145 ASN A CA 1
ATOM 1159 C C . ASN A 1 145 ? -9.189 -8.076 9.083 1.00 91.56 145 ASN A C 1
ATOM 1161 O O . ASN A 1 145 ? -8.861 -6.895 9.217 1.00 91.56 145 ASN A O 1
ATOM 1165 N N . VAL A 1 146 ? -8.779 -8.822 8.054 1.00 94.06 146 VAL A N 1
ATOM 1166 C CA . VAL A 1 146 ? -8.015 -8.334 6.908 1.00 94.06 146 VAL A CA 1
ATOM 1167 C C . VAL A 1 146 ? -8.828 -8.574 5.643 1.00 94.06 146 VAL A C 1
ATOM 1169 O O . VAL A 1 146 ? -9.270 -9.690 5.386 1.00 94.06 146 VAL A O 1
ATOM 1172 N N . GLN A 1 147 ? -9.022 -7.529 4.844 1.00 95.56 147 GLN A N 1
ATOM 1173 C CA . GLN A 1 147 ? -9.765 -7.601 3.586 1.00 95.56 147 GLN A CA 1
ATOM 1174 C C . GLN A 1 147 ? -8.872 -7.199 2.416 1.00 95.56 147 GLN A C 1
ATOM 1176 O O . GLN A 1 147 ? -8.177 -6.186 2.487 1.00 95.56 147 GLN A O 1
ATOM 1181 N N . LEU A 1 148 ? -8.902 -7.990 1.343 1.00 97.12 148 LEU A N 1
ATOM 1182 C CA . LEU A 1 148 ? -8.194 -7.717 0.095 1.00 97.12 148 LEU A CA 1
ATOM 1183 C C . LEU A 1 148 ? -9.167 -7.174 -0.955 1.00 97.12 148 LEU A C 1
ATOM 1185 O O . LEU A 1 148 ? -10.201 -7.782 -1.215 1.00 97.12 148 LEU A O 1
ATOM 1189 N N . PHE A 1 149 ? -8.784 -6.075 -1.596 1.00 97.50 149 PHE A N 1
ATOM 1190 C CA . PHE A 1 149 ? -9.496 -5.452 -2.703 1.00 97.50 149 PHE A CA 1
ATOM 1191 C C . PHE A 1 149 ? -8.558 -5.316 -3.903 1.00 97.50 149 PHE A C 1
ATOM 1193 O O . PHE A 1 149 ? -7.659 -4.470 -3.925 1.00 97.50 149 PHE A O 1
ATOM 1200 N N . GLU A 1 150 ? -8.765 -6.143 -4.918 1.00 97.00 150 GLU A N 1
ATOM 1201 C CA . GLU A 1 150 ? -8.161 -5.919 -6.230 1.00 97.00 150 GLU A CA 1
ATOM 1202 C C . GLU A 1 150 ? -9.028 -4.915 -6.982 1.00 97.00 150 GLU A C 1
ATOM 1204 O O . GLU A 1 150 ? -10.214 -5.158 -7.181 1.00 97.00 150 GLU A O 1
ATOM 1209 N N . LEU A 1 151 ? -8.459 -3.762 -7.336 1.00 96.81 151 LEU A N 1
ATOM 1210 C CA . LEU A 1 151 ? -9.217 -2.708 -8.012 1.00 96.81 151 LEU A CA 1
ATOM 1211 C C . LEU A 1 151 ? -9.528 -3.097 -9.465 1.00 96.81 151 LEU A C 1
ATOM 1213 O O . LEU A 1 151 ? -8.790 -3.868 -10.074 1.00 96.81 151 LEU A O 1
ATOM 1217 N N . ASP A 1 152 ? -10.584 -2.522 -10.038 1.00 94.50 152 ASP A N 1
ATOM 1218 C CA . ASP A 1 152 ? -11.018 -2.858 -11.403 1.00 94.50 152 ASP A CA 1
ATOM 1219 C C . ASP A 1 152 ? -9.946 -2.532 -12.450 1.00 94.50 152 ASP A C 1
ATOM 1221 O O . ASP A 1 152 ? -9.704 -3.296 -13.385 1.00 94.50 152 ASP A O 1
ATOM 1225 N N . PHE A 1 153 ? -9.267 -1.395 -12.281 1.00 94.69 153 PHE A N 1
ATOM 1226 C CA . PHE A 1 153 ? -8.155 -1.023 -13.142 1.00 94.69 153 PHE A CA 1
ATOM 1227 C C . PHE A 1 153 ? -6.885 -1.772 -12.738 1.00 94.69 153 PHE A C 1
ATOM 1229 O O . PHE A 1 153 ? -6.435 -1.679 -11.592 1.00 94.69 153 PHE A O 1
ATOM 1236 N N . GLN A 1 154 ? -6.276 -2.457 -13.706 1.00 93.94 154 GLN A N 1
ATOM 1237 C CA . GLN A 1 154 ? -4.992 -3.130 -13.555 1.00 93.94 154 GLN A CA 1
ATOM 1238 C C . GLN A 1 154 ? -4.083 -2.787 -14.741 1.00 93.94 154 GLN A C 1
ATOM 1240 O O . GLN A 1 154 ? -4.447 -3.076 -15.884 1.00 93.94 154 GLN A O 1
ATOM 1245 N N . PRO A 1 155 ? -2.909 -2.176 -14.508 1.00 90.50 155 PRO A N 1
ATOM 1246 C CA . PRO A 1 155 ? -1.995 -1.839 -15.585 1.00 90.50 155 PRO A CA 1
ATOM 1247 C C . PRO A 1 155 ? -1.406 -3.114 -16.192 1.00 90.50 155 PRO A C 1
ATOM 1249 O O . PRO A 1 155 ? -1.001 -4.042 -15.484 1.00 90.50 155 PRO A O 1
ATOM 1252 N N . GLN A 1 156 ? -1.321 -3.147 -17.519 1.00 85.06 156 GLN A N 1
ATOM 1253 C CA . GLN A 1 156 ? -0.595 -4.194 -18.225 1.00 85.06 156 GLN A CA 1
ATOM 1254 C C . GLN A 1 156 ? 0.874 -3.806 -18.336 1.00 85.06 156 GLN A C 1
ATOM 1256 O O . GLN A 1 156 ? 1.208 -2.656 -18.623 1.00 85.06 156 GLN A O 1
ATOM 1261 N N . ARG A 1 157 ? 1.770 -4.773 -18.128 1.00 70.50 157 ARG A N 1
ATOM 1262 C CA . ARG A 1 157 ? 3.184 -4.572 -18.431 1.00 70.50 157 ARG A CA 1
ATOM 1263 C C . ARG A 1 157 ? 3.308 -4.633 -19.949 1.00 70.50 157 ARG A C 1
ATOM 1265 O O . ARG A 1 157 ? 3.314 -5.719 -20.523 1.00 70.50 157 ARG A O 1
ATOM 1272 N N . VAL A 1 158 ? 3.308 -3.477 -20.610 1.00 56.03 158 VAL A N 1
ATOM 1273 C CA . VAL A 1 158 ? 3.530 -3.430 -22.056 1.00 56.03 158 VAL A CA 1
ATOM 1274 C C . VAL A 1 158 ? 4.971 -3.874 -22.272 1.00 56.03 158 VAL A C 1
ATOM 1276 O O . VAL A 1 158 ? 5.902 -3.112 -22.027 1.00 56.03 158 VAL A O 1
ATOM 1279 N N . PHE A 1 159 ? 5.177 -5.125 -22.686 1.00 44.31 159 PHE A N 1
ATOM 1280 C CA . PHE A 1 159 ? 6.448 -5.516 -23.274 1.00 44.31 159 PHE A CA 1
ATOM 1281 C C . PHE A 1 159 ? 6.615 -4.632 -24.505 1.00 44.31 159 PHE A C 1
ATOM 1283 O O . PHE A 1 159 ? 5.983 -4.874 -25.533 1.00 44.31 159 PHE A O 1
ATOM 1290 N N . GLN A 1 160 ? 7.422 -3.575 -24.405 1.00 39.94 160 GLN A N 1
ATOM 1291 C CA . GLN A 1 160 ? 7.910 -2.910 -25.598 1.00 39.94 160 GLN A CA 1
ATOM 1292 C C . GLN A 1 160 ? 8.728 -3.963 -26.343 1.00 39.94 160 GLN A C 1
ATOM 1294 O O . GLN A 1 160 ? 9.879 -4.244 -26.008 1.00 39.94 160 GLN A O 1
ATOM 1299 N N . HIS A 1 161 ? 8.103 -4.612 -27.325 1.00 36.16 161 HIS A N 1
ATOM 1300 C CA . HIS A 1 161 ? 8.822 -5.310 -28.368 1.00 36.16 161 HIS A CA 1
ATOM 1301 C C . HIS A 1 161 ? 9.759 -4.261 -28.966 1.00 36.16 161 HIS A C 1
ATOM 1303 O O . HIS A 1 161 ? 9.320 -3.381 -29.706 1.00 36.16 161 HIS A O 1
ATOM 1309 N N . ARG A 1 162 ? 11.049 -4.318 -28.606 1.00 38.03 162 ARG A N 1
ATOM 1310 C CA . ARG A 1 162 ? 12.101 -3.751 -29.446 1.00 38.03 162 ARG A CA 1
ATOM 1311 C C . ARG A 1 162 ? 11.877 -4.382 -30.809 1.00 38.03 162 ARG A C 1
ATOM 1313 O O . ARG A 1 162 ? 12.162 -5.563 -30.988 1.00 38.03 162 ARG A O 1
ATOM 1320 N N . GLY A 1 163 ? 11.269 -3.617 -31.710 1.00 37.38 163 GLY A N 1
ATOM 1321 C CA . GLY A 1 163 ? 11.045 -4.019 -33.082 1.00 37.38 163 GLY A CA 1
ATOM 1322 C C . GLY A 1 163 ? 12.387 -4.414 -33.669 1.00 37.38 163 GLY A C 1
ATOM 1323 O O . GLY A 1 163 ? 13.224 -3.560 -33.950 1.00 37.38 163 GLY A O 1
ATOM 1324 N N . GLY A 1 164 ? 12.600 -5.719 -33.812 1.00 37.44 164 GLY A N 1
ATOM 1325 C CA . GLY A 1 164 ? 13.575 -6.230 -34.748 1.00 37.44 164 GLY A CA 1
ATOM 1326 C C . GLY A 1 164 ? 13.070 -5.847 -36.126 1.00 37.44 164 GLY A C 1
ATOM 1327 O O . GLY A 1 164 ? 12.134 -6.454 -36.639 1.00 37.44 164 GLY A O 1
ATOM 1328 N N . THR A 1 165 ? 13.653 -4.803 -36.702 1.00 41.91 165 THR A N 1
ATOM 1329 C CA . THR A 1 165 ? 13.621 -4.587 -38.143 1.00 41.91 165 THR A CA 1
ATOM 1330 C C . THR A 1 165 ? 14.280 -5.795 -38.796 1.00 41.91 165 THR A C 1
ATOM 1332 O O . THR A 1 165 ? 15.504 -5.909 -38.824 1.00 41.91 165 THR A O 1
ATOM 1335 N N . ALA A 1 166 ? 13.450 -6.716 -39.272 1.00 40.56 166 ALA A N 1
ATOM 1336 C CA . ALA A 1 166 ? 13.814 -7.730 -40.239 1.00 40.56 166 ALA A CA 1
ATOM 1337 C C . ALA A 1 166 ? 13.050 -7.423 -41.531 1.00 40.56 166 ALA A C 1
ATOM 1339 O O . ALA A 1 166 ? 11.879 -7.781 -41.649 1.00 40.56 166 ALA A O 1
ATOM 1340 N N . ALA A 1 167 ? 13.715 -6.694 -42.428 1.00 42.81 167 ALA A N 1
ATOM 1341 C CA . ALA A 1 167 ? 13.702 -6.810 -43.891 1.00 42.81 167 ALA A CA 1
ATOM 1342 C C . ALA A 1 167 ? 14.449 -5.606 -44.478 1.00 42.81 167 ALA A C 1
ATOM 1344 O O . ALA A 1 167 ? 14.024 -4.462 -44.198 1.00 42.81 167 ALA A O 1
#

InterPro domains:
  IPR013121 Ferric reductase, NAD binding domain [PF08030] (1-138)
  IPR039261 Ferredoxin-NADP reductase (FNR), nucleotide-binding domain [G3DSA:3.40.50.80] (1-156)
  IPR051410 Ferric/Cupric Reductase Transmembrane Component [PTHR32361] (1-149)

Organism: NCBI:txid1276529

Secondary structure (DSSP, 8-state):
-EEEGGGHHHHHHHHHHHHHHHHTT------EEEEEE-S---HHHHHHHHHHHS-TTS-TTTEEEEEE--TTS-HHHHTTT----S-SEEEETTTEEEESS---HHHHHHHHTTSTT--EEEEEES-HHHHHHHHHHHHHT--TTEEEEE-S---------------

pLDDT: mean 82.03, std 16.48, range [36.16, 98.19]

Radius of gyration: 17.03 Å; chains: 1; bounding box: 40×37×61 Å